Protein AF-A0A1U9K8K8-F1 (afdb_monomer)

Solvent-accessible surface area (backbone atoms only — not comparable to full-atom values): 6472 Å² total; per-residue (Å²): 132,82,72,62,66,67,53,52,52,52,45,55,75,70,35,93,45,72,66,56,29,53,50,54,50,49,55,51,53,26,47,54,54,17,51,53,48,14,54,50,48,34,54,49,24,52,53,49,52,54,49,40,36,72,80,60,63,32,45,78,79,52,75,47,82,48,66,36,33,42,92,47,38,74,27,53,36,52,40,49,40,32,28,47,84,86,68,50,80,40,45,63,52,39,61,76,72,67,53,56,86,95,57,50,56,40,75,67,49,65,57,67,75,73,114

Mean predicted aligned error: 6.29 Å

Organism: NCBI:txid1471761

Sequence (115 aa):
MKPIIPEIASILEQSSDMLSFWETLRVKMMGIIADQLGEFLEQLDQALVAYYKTYYGWKSERRDQRQFTCFFGPVTYRRHLMYDKNGNAHYPVDEAIGLKPRKRYSPDVMILGRS

Secondary structure (DSSP, 8-state):
---HHHHHHHHHHH-SSHHHHHHHHHHHHHHHHHHHHHHHHHHHHHHHHHHHHHHH--EEEEEEEEEEEETTEEEEEEEEEEE-TT--EE-HHHHHTT--TT--B-HHHHHHTT-

Nearest PDB structures (foldseek):
  4ic1-assembly1_J  TM=3.234E-01  e=8.763E-02  Saccharolobus solfataricus P2
  4ic1-assembly1_D  TM=4.000E-01  e=2.005E-01  Saccharolobus solfataricus P2
  4ic1-assembly1_K  TM=3.445E-01  e=5.555E-01  Saccharolobus solfataricus P2
  3htn-assembly1_B  TM=5.582E-01  e=2.116E+00  Bacteroides thetaiotaomicron VPI-5482
  3hwu-assembly1_A  TM=5.428E-01  e=2.403E+00  Cupriavidus pinatubonensis JMP134

InterPro domains:
  IPR009620 Uncharacterised protein family UPF0236 [PF06782] (29-109)

pLDDT: mean 88.2, std 14.11, range [36.09, 98.12]

Foldseek 3Di:
DPDPVVVLVVLVVPDPDVVSSVVVNLLVVLVVVLAVVQVVLQVVQVVVVVVCCVPQVKDWDDKDWDWAQEPSGIHIHIFTWIAGPVRDTDGRSCVVQVPDPPHRYRPVVVVVVPD

Radius of gyration: 18.39 Å; Cα contacts (8 Å, |Δi|>4): 137; chains: 1; bounding box: 44×32×50 Å

Structure (mmCIF, N/CA/C/O backbone):
data_AF-A0A1U9K8K8-F1
#
_entry.id   AF-A0A1U9K8K8-F1
#
loop_
_atom_site.group_PDB
_atom_site.id
_atom_site.type_symbol
_atom_site.label_atom_id
_atom_site.label_alt_id
_atom_site.labe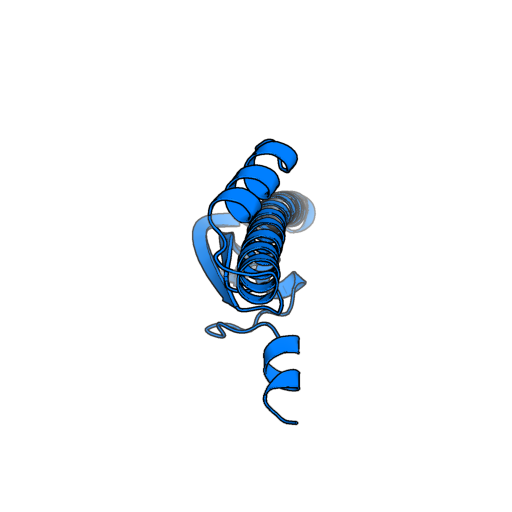l_comp_id
_atom_site.label_asym_id
_atom_site.label_entity_id
_atom_site.label_seq_id
_atom_site.pdbx_PDB_ins_code
_atom_site.Cartn_x
_atom_site.Cartn_y
_atom_site.Cartn_z
_atom_site.occupancy
_atom_site.B_iso_or_equiv
_atom_site.auth_seq_id
_atom_site.auth_comp_id
_atom_site.auth_asym_id
_atom_site.auth_atom_id
_atom_site.pdbx_PDB_model_num
ATOM 1 N N . MET A 1 1 ? 3.511 9.557 14.281 1.00 54.94 1 MET A N 1
ATOM 2 C CA . MET A 1 1 ? 2.638 8.598 14.990 1.00 54.94 1 MET A CA 1
ATOM 3 C C . MET A 1 1 ? 1.665 9.387 15.858 1.00 54.94 1 MET A C 1
ATOM 5 O O . MET A 1 1 ? 2.128 10.185 16.666 1.00 54.94 1 MET A O 1
ATOM 9 N N . LYS A 1 2 ? 0.348 9.259 15.650 1.00 60.62 2 LYS A N 1
ATOM 10 C CA . LYS A 1 2 ? -0.639 9.848 16.573 1.00 60.62 2 LYS A CA 1
ATOM 11 C C . LYS A 1 2 ? -0.565 9.115 17.923 1.00 60.62 2 LYS A C 1
ATOM 13 O O . LYS A 1 2 ? -0.247 7.925 17.928 1.00 60.62 2 LYS A O 1
ATOM 18 N N . PRO A 1 3 ? -0.813 9.786 19.058 1.00 74.00 3 PRO A N 1
ATOM 19 C CA . PRO A 1 3 ? -0.803 9.117 20.351 1.00 74.00 3 PRO A CA 1
ATOM 20 C C . PRO A 1 3 ? -1.997 8.154 20.438 1.00 74.00 3 PRO A C 1
ATOM 22 O O . PRO A 1 3 ? -3.144 8.566 20.300 1.00 74.00 3 PRO A O 1
ATOM 25 N N . ILE A 1 4 ? -1.716 6.867 20.657 1.00 76.06 4 ILE A N 1
ATOM 26 C CA . ILE A 1 4 ? -2.727 5.794 20.680 1.00 76.06 4 ILE A CA 1
ATOM 27 C C . ILE A 1 4 ? -3.583 5.861 21.957 1.00 76.06 4 ILE A C 1
ATOM 29 O O . ILE A 1 4 ? -4.785 5.623 21.910 1.00 76.06 4 ILE A O 1
ATOM 33 N N . ILE A 1 5 ? -2.988 6.231 23.097 1.00 82.94 5 ILE A N 1
ATOM 34 C CA . ILE A 1 5 ? -3.676 6.236 24.401 1.00 82.94 5 ILE A CA 1
ATOM 35 C C . ILE A 1 5 ? -4.884 7.198 24.438 1.00 82.94 5 ILE A C 1
ATOM 37 O O . ILE A 1 5 ? -5.964 6.750 24.821 1.00 82.94 5 ILE A O 1
ATOM 41 N N . PRO A 1 6 ? -4.776 8.472 24.008 1.00 86.75 6 PRO A N 1
ATOM 42 C CA . PRO A 1 6 ? -5.924 9.381 23.967 1.00 86.75 6 PRO A CA 1
ATOM 43 C C . PRO A 1 6 ? -7.043 8.911 23.031 1.00 86.75 6 PRO A C 1
ATOM 45 O O . PRO A 1 6 ? -8.216 9.117 23.325 1.00 86.75 6 PRO A O 1
ATOM 48 N N . GLU A 1 7 ? -6.701 8.254 21.918 1.00 85.38 7 GLU A N 1
ATOM 49 C CA 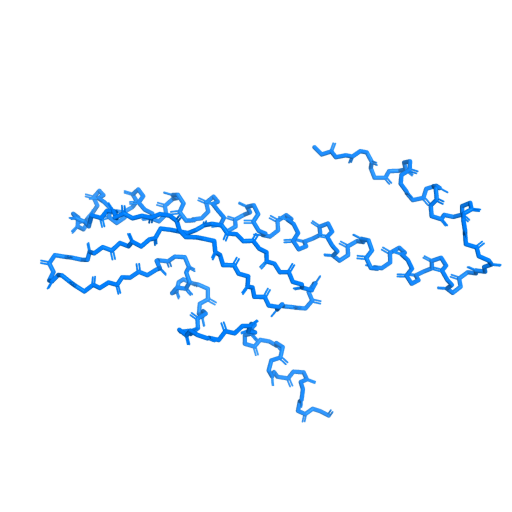. GLU A 1 7 ? -7.709 7.711 21.004 1.00 85.38 7 GLU A CA 1
ATOM 50 C C . GLU A 1 7 ? -8.484 6.551 21.643 1.00 85.38 7 GLU A C 1
ATOM 52 O O . GLU A 1 7 ? -9.702 6.491 21.508 1.00 85.38 7 GLU A O 1
ATOM 57 N N . ILE A 1 8 ? -7.812 5.663 22.385 1.00 87.31 8 ILE A N 1
ATOM 58 C CA . ILE A 1 8 ? -8.477 4.569 23.113 1.00 87.31 8 ILE A CA 1
ATOM 59 C C . ILE A 1 8 ? -9.387 5.119 24.218 1.00 87.31 8 ILE A C 1
ATOM 61 O O . ILE A 1 8 ? -10.507 4.634 24.373 1.00 87.31 8 ILE A O 1
ATOM 65 N N . ALA A 1 9 ? -8.938 6.139 24.957 1.00 88.75 9 ALA A N 1
ATOM 66 C CA . ALA A 1 9 ? -9.753 6.793 25.982 1.00 88.75 9 ALA A CA 1
ATOM 67 C C . ALA A 1 9 ? -11.029 7.404 25.382 1.00 88.75 9 ALA A C 1
ATOM 69 O O . ALA A 1 9 ? -12.121 7.172 25.890 1.00 88.75 9 ALA A O 1
ATOM 70 N N . SER A 1 10 ? -10.908 8.084 24.238 1.00 89.44 10 SER A N 1
ATOM 71 C CA . SER A 1 10 ? -12.059 8.635 23.519 1.00 89.44 10 SER A CA 1
ATOM 72 C C . SER A 1 10 ? -13.034 7.553 23.043 1.00 89.44 10 SER A C 1
ATOM 74 O O . SER A 1 10 ? -14.241 7.764 23.115 1.00 89.44 10 SER A O 1
ATOM 76 N N . ILE A 1 11 ? -12.540 6.398 22.581 1.00 91.12 11 ILE A N 1
ATOM 77 C CA . ILE A 1 11 ? -13.401 5.265 22.204 1.00 91.12 11 ILE A CA 1
ATOM 78 C C . ILE A 1 11 ? -14.154 4.742 23.432 1.00 91.12 11 ILE A C 1
ATOM 80 O O . ILE A 1 11 ? -15.350 4.477 23.339 1.00 91.12 11 ILE A O 1
ATOM 84 N N . LEU A 1 12 ? -13.482 4.624 24.581 1.00 90.31 12 LEU A N 1
ATOM 85 C CA . LEU A 1 12 ? -14.108 4.189 25.831 1.00 90.31 12 LEU A CA 1
ATOM 86 C C . LEU A 1 12 ? -15.226 5.143 26.271 1.00 90.31 12 LEU A C 1
ATOM 88 O O . LEU A 1 12 ? -16.317 4.683 26.585 1.00 90.31 12 LEU A O 1
ATOM 92 N N . GLU A 1 13 ? -14.977 6.454 26.242 1.00 92.25 13 GLU A N 1
ATOM 93 C CA . GLU A 1 13 ? -15.955 7.486 26.625 1.00 92.25 13 GLU A CA 1
ATOM 94 C C . GLU A 1 13 ? -17.196 7.518 25.718 1.00 92.25 13 GLU A C 1
ATOM 96 O O . GLU A 1 13 ? -18.282 7.873 26.168 1.00 92.25 13 GLU A O 1
ATOM 101 N N . GLN A 1 14 ? -17.045 7.158 24.441 1.00 92.38 14 GLN A N 1
ATOM 102 C CA . GLN A 1 14 ? -18.117 7.203 23.438 1.00 92.38 14 GLN A CA 1
ATOM 103 C C . GLN A 1 14 ? -18.907 5.892 23.314 1.00 92.38 14 GLN A C 1
ATOM 105 O O . GLN A 1 14 ? -19.919 5.854 22.614 1.00 92.38 14 GLN A O 1
ATOM 110 N N . SER A 1 15 ? -18.449 4.814 23.952 1.00 92.69 15 SER A N 1
ATOM 111 C CA . SER A 1 15 ? -19.064 3.491 23.823 1.00 92.69 15 SER A CA 1
ATOM 112 C C . SER A 1 15 ? -20.262 3.336 24.759 1.00 92.69 15 SER A C 1
ATOM 114 O O . SER A 1 15 ? -20.190 3.675 25.937 1.00 92.69 15 SER A O 1
ATOM 116 N N . SER A 1 16 ? -21.365 2.778 24.252 1.00 90.81 16 SER A N 1
ATOM 117 C CA . SER A 1 16 ? -22.570 2.504 25.051 1.00 90.81 16 SER A CA 1
ATOM 118 C C . SER A 1 16 ? -22.405 1.315 25.995 1.00 90.81 16 SER A C 1
ATOM 120 O O . SER A 1 16 ? -23.096 1.214 27.007 1.00 90.81 16 SER A O 1
ATOM 122 N N . ASP A 1 17 ? -21.512 0.394 25.643 1.00 93.44 17 ASP A N 1
ATOM 123 C CA . ASP A 1 17 ? -21.291 -0.876 26.317 1.00 93.44 17 ASP A CA 1
ATOM 124 C C . ASP A 1 17 ? -19.915 -1.450 25.930 1.00 93.44 17 ASP A C 1
ATOM 126 O O . ASP A 1 17 ? -19.218 -0.951 25.044 1.00 93.44 17 ASP A O 1
ATOM 130 N N . MET A 1 18 ? -19.506 -2.530 26.596 1.00 91.25 18 MET A N 1
ATOM 131 C CA . MET A 1 18 ? -18.195 -3.137 26.346 1.00 91.25 18 MET A CA 1
ATOM 132 C C . MET A 1 18 ? -18.068 -3.766 24.952 1.00 91.25 18 MET A C 1
ATOM 134 O O . MET A 1 18 ? -16.961 -3.824 24.421 1.00 91.25 18 MET A O 1
ATOM 138 N N . LEU A 1 19 ? -19.155 -4.248 24.344 1.00 93.44 19 LEU A N 1
ATOM 139 C CA . LEU A 1 19 ? -19.094 -4.842 23.010 1.00 93.44 19 LEU A CA 1
ATOM 140 C C . LEU A 1 19 ? -18.836 -3.763 21.951 1.00 93.44 19 LEU A C 1
ATOM 142 O O . LEU A 1 19 ? -17.932 -3.938 21.130 1.00 93.44 19 LEU A O 1
ATOM 146 N N . SER A 1 20 ? -19.558 -2.639 22.011 1.00 93.12 20 SER A N 1
ATOM 147 C CA . SER A 1 20 ? -19.338 -1.491 21.117 1.00 93.12 20 SER A CA 1
ATOM 148 C C . SER A 1 20 ? -17.939 -0.884 21.277 1.00 93.12 20 SER A C 1
ATOM 150 O O . SER A 1 20 ? -17.299 -0.539 20.276 1.00 93.12 20 SER A O 1
ATOM 152 N N . PHE A 1 21 ? -17.406 -0.869 22.504 1.00 93.69 21 PHE A N 1
ATOM 153 C CA . PHE A 1 21 ? -16.005 -0.532 22.764 1.00 93.69 21 PHE A CA 1
ATOM 154 C C . PHE A 1 21 ? -15.038 -1.460 22.018 1.00 93.69 21 PHE A C 1
ATOM 156 O O . PHE A 1 21 ? -14.202 -0.991 21.241 1.00 93.69 21 PHE A O 1
ATOM 163 N N . TRP A 1 22 ? -15.155 -2.779 22.214 1.00 94.12 22 TRP A N 1
ATOM 164 C CA . TRP A 1 22 ? -14.252 -3.752 21.589 1.00 94.12 22 TRP A CA 1
ATOM 165 C C . TRP A 1 22 ? -14.331 -3.736 20.064 1.00 94.12 22 TRP A C 1
ATOM 167 O O . TRP A 1 22 ? -13.312 -3.907 19.391 1.00 94.12 22 TRP A O 1
ATOM 177 N N . GLU A 1 23 ? -15.522 -3.535 19.505 1.00 93.56 23 GLU A N 1
ATOM 178 C CA . GLU A 1 23 ? -15.712 -3.429 18.064 1.00 93.56 23 GLU A CA 1
ATOM 179 C C . GLU A 1 23 ? -15.039 -2.190 17.481 1.00 93.56 23 GLU A C 1
ATOM 181 O O . GLU A 1 23 ? -14.247 -2.306 16.540 1.00 93.56 23 GLU A O 1
ATOM 186 N N . THR A 1 24 ? -15.270 -1.029 18.089 1.00 93.75 24 THR A N 1
ATOM 187 C CA . THR A 1 24 ? -14.669 0.233 17.648 1.00 93.75 24 THR A CA 1
ATOM 188 C C . THR A 1 24 ? -13.149 0.193 17.782 1.00 93.75 24 THR A C 1
ATOM 190 O O . THR A 1 24 ? -12.428 0.560 16.849 1.00 93.75 24 THR A O 1
ATOM 193 N N . LEU A 1 25 ? -12.642 -0.329 18.905 1.00 93.25 25 LEU A N 1
ATOM 194 C CA . LEU A 1 25 ? -11.211 -0.499 19.132 1.00 93.25 25 LEU A CA 1
ATOM 195 C C . LEU A 1 25 ? -10.585 -1.432 18.088 1.00 93.25 25 LEU A C 1
ATOM 197 O O . LEU A 1 25 ? -9.550 -1.100 17.512 1.00 93.25 25 LEU A O 1
ATOM 201 N N . ARG A 1 26 ? -11.220 -2.575 17.797 1.00 93.06 26 ARG A N 1
ATOM 202 C CA . ARG A 1 26 ? -10.757 -3.516 16.767 1.00 93.06 26 ARG A CA 1
ATOM 203 C C . ARG A 1 26 ? -10.668 -2.844 15.401 1.00 93.06 26 ARG A C 1
ATOM 205 O O . ARG A 1 26 ? -9.617 -2.929 14.773 1.00 93.06 26 ARG A O 1
ATOM 212 N N . VAL A 1 27 ? -11.728 -2.171 14.950 1.00 91.94 27 VAL A N 1
ATOM 213 C CA . VAL A 1 27 ? -11.742 -1.479 13.648 1.00 91.94 27 VAL A CA 1
ATOM 214 C C . VAL A 1 27 ? -10.629 -0.435 13.582 1.00 91.94 27 VAL A C 1
ATOM 216 O O . VAL A 1 27 ? -9.884 -0.384 12.602 1.00 91.94 27 VAL A O 1
ATOM 219 N N . LYS A 1 28 ? -10.455 0.348 14.652 1.00 91.25 28 LYS A N 1
ATOM 220 C CA . LYS A 1 28 ? -9.399 1.358 14.741 1.00 91.25 28 LYS A CA 1
ATOM 221 C C . LYS A 1 28 ? -8.000 0.742 14.658 1.00 91.25 28 LYS A C 1
ATOM 223 O O . LYS A 1 28 ? -7.177 1.220 13.882 1.00 91.25 28 LYS A O 1
ATOM 228 N N . MET A 1 29 ? -7.730 -0.317 15.422 1.00 90.81 29 MET A N 1
ATOM 229 C CA . MET A 1 29 ? -6.431 -1.001 15.408 1.00 90.81 29 MET A CA 1
ATOM 230 C C . MET A 1 29 ? -6.124 -1.617 14.042 1.00 90.81 29 MET A C 1
ATOM 232 O O . MET A 1 29 ? -5.006 -1.481 13.554 1.00 90.81 29 MET A O 1
ATOM 236 N N . MET A 1 30 ? -7.113 -2.250 13.404 1.00 92.94 30 MET A N 1
ATOM 237 C CA . MET A 1 30 ? -6.957 -2.807 12.057 1.00 92.94 30 MET A CA 1
ATOM 238 C C . MET A 1 30 ? -6.617 -1.712 11.039 1.00 92.94 30 MET A C 1
ATOM 240 O O . MET A 1 30 ? -5.690 -1.888 10.254 1.00 92.94 30 MET A O 1
ATOM 244 N N . GLY A 1 31 ? -7.275 -0.549 11.125 1.00 92.38 31 GLY A N 1
ATOM 245 C CA . GLY A 1 31 ? -6.949 0.620 10.304 1.00 92.38 31 GLY A CA 1
ATOM 246 C C . GLY A 1 31 ? -5.511 1.113 10.496 1.00 92.38 31 GLY A C 1
ATOM 247 O O . GLY A 1 31 ? -4.804 1.312 9.515 1.00 92.38 31 GLY A O 1
ATOM 248 N N . ILE A 1 32 ? -5.040 1.222 11.744 1.00 91.88 32 ILE A N 1
ATOM 249 C CA . ILE A 1 32 ? -3.651 1.626 12.040 1.00 91.88 32 ILE A CA 1
ATOM 250 C C . ILE A 1 32 ? -2.646 0.645 11.421 1.00 91.88 32 ILE A C 1
ATOM 252 O O . ILE A 1 32 ? -1.649 1.065 10.835 1.00 91.88 32 ILE A O 1
ATOM 256 N N . ILE A 1 33 ? -2.903 -0.662 11.527 1.00 92.62 33 ILE A N 1
ATOM 257 C CA . ILE A 1 33 ? -2.033 -1.685 10.931 1.00 92.62 33 ILE A CA 1
ATOM 258 C C . ILE A 1 33 ? -2.068 -1.598 9.399 1.00 92.62 33 ILE A C 1
ATOM 260 O O . ILE A 1 33 ? -1.020 -1.696 8.760 1.00 92.62 33 ILE A O 1
ATOM 264 N N . ALA A 1 34 ? -3.246 -1.394 8.802 1.00 93.88 34 ALA A N 1
ATOM 265 C CA . ALA A 1 34 ? -3.396 -1.250 7.357 1.00 93.88 34 ALA A CA 1
ATOM 266 C C . ALA A 1 34 ? -2.651 -0.017 6.814 1.00 93.88 34 ALA A C 1
ATOM 268 O O . ALA A 1 34 ? -1.964 -0.126 5.796 1.00 93.88 34 ALA A O 1
ATOM 269 N N . ASP A 1 35 ? -2.722 1.116 7.515 1.00 93.94 35 ASP A N 1
ATOM 270 C CA . ASP A 1 35 ? -1.982 2.335 7.172 1.00 93.94 35 ASP A CA 1
ATOM 271 C C . ASP A 1 35 ? -0.468 2.101 7.262 1.00 93.94 35 ASP A C 1
ATOM 273 O O . ASP A 1 35 ? 0.269 2.400 6.319 1.00 93.94 35 ASP A O 1
ATOM 277 N N . GLN A 1 36 ? -0.000 1.479 8.350 1.00 94.56 36 GLN A N 1
ATOM 278 C CA . GLN A 1 36 ? 1.421 1.185 8.539 1.00 94.56 36 GLN A CA 1
ATOM 279 C C . GLN A 1 36 ? 1.959 0.216 7.481 1.00 94.56 36 GLN A C 1
ATOM 281 O O . GLN A 1 36 ? 3.091 0.366 7.013 1.00 94.56 36 GLN A O 1
ATOM 286 N N . LEU A 1 37 ? 1.151 -0.770 7.084 1.00 95.00 37 LEU A N 1
ATOM 287 C CA . LEU A 1 37 ? 1.479 -1.670 5.986 1.00 95.00 37 LEU A CA 1
ATOM 288 C C . LEU A 1 37 ? 1.555 -0.910 4.656 1.00 95.00 37 LEU A C 1
ATOM 290 O O . LEU A 1 37 ? 2.469 -1.158 3.876 1.00 95.00 37 LEU A O 1
ATOM 294 N N . GLY A 1 38 ? 0.652 0.042 4.410 1.00 96.12 38 GLY A N 1
ATOM 295 C CA . GLY A 1 38 ? 0.719 0.928 3.246 1.00 96.12 38 GLY A CA 1
ATOM 296 C C . GLY A 1 38 ? 2.040 1.697 3.180 1.00 96.12 38 GLY A C 1
ATOM 297 O O . GLY A 1 38 ? 2.727 1.649 2.160 1.00 96.12 38 GLY A O 1
ATOM 298 N N . GLU A 1 39 ? 2.448 2.322 4.286 1.00 96.94 39 GLU A N 1
ATOM 299 C CA . GLU A 1 39 ? 3.736 3.024 4.391 1.00 96.94 39 GLU A CA 1
ATOM 300 C C . GLU A 1 39 ? 4.932 2.092 4.157 1.00 96.94 39 GLU A C 1
ATOM 302 O O . GLU A 1 39 ? 5.855 2.438 3.417 1.00 96.94 39 GLU A O 1
ATOM 307 N N . PHE A 1 40 ? 4.913 0.895 4.750 1.00 96.69 40 PHE A N 1
ATOM 308 C CA . PHE A 1 40 ? 5.951 -0.113 4.536 1.00 96.69 40 PHE A CA 1
ATOM 309 C C . PHE A 1 40 ? 6.063 -0.507 3.058 1.00 96.69 40 PHE A C 1
ATOM 311 O O . PHE A 1 40 ? 7.168 -0.590 2.524 1.00 96.69 40 PHE A O 1
ATOM 318 N N . LEU A 1 41 ? 4.934 -0.703 2.371 1.00 96.81 41 LEU A N 1
ATOM 319 C CA . LEU A 1 41 ? 4.925 -1.023 0.943 1.00 96.81 41 LEU A CA 1
ATOM 320 C C . LEU A 1 41 ? 5.501 0.116 0.096 1.00 96.81 41 LEU A C 1
ATOM 322 O O . LEU A 1 41 ? 6.191 -0.155 -0.883 1.00 96.81 41 LEU A O 1
ATOM 326 N N . GLU A 1 42 ? 5.285 1.378 0.473 1.00 98.06 42 GLU A N 1
ATOM 327 C CA . GLU A 1 42 ? 5.923 2.506 -0.214 1.00 98.06 42 GLU A CA 1
ATOM 328 C C . GLU A 1 42 ? 7.442 2.550 0.002 1.00 98.06 42 GLU A C 1
ATOM 330 O O . GLU A 1 42 ? 8.184 2.882 -0.924 1.00 98.06 42 GLU A O 1
ATOM 335 N N . GLN A 1 43 ? 7.923 2.197 1.197 1.00 98.00 43 GLN A N 1
ATOM 336 C CA . GLN A 1 43 ? 9.361 2.091 1.472 1.00 98.00 43 GLN A CA 1
ATOM 337 C C . GLN A 1 43 ? 9.993 0.931 0.693 1.00 98.00 43 GLN A C 1
ATOM 339 O O . GLN A 1 43 ? 11.056 1.089 0.089 1.00 98.00 43 GLN A O 1
ATOM 344 N N . LEU A 1 44 ? 9.313 -0.217 0.649 1.00 97.69 44 LEU A N 1
ATOM 345 C CA . LEU A 1 44 ? 9.729 -1.372 -0.141 1.00 97.69 44 LEU A CA 1
ATOM 34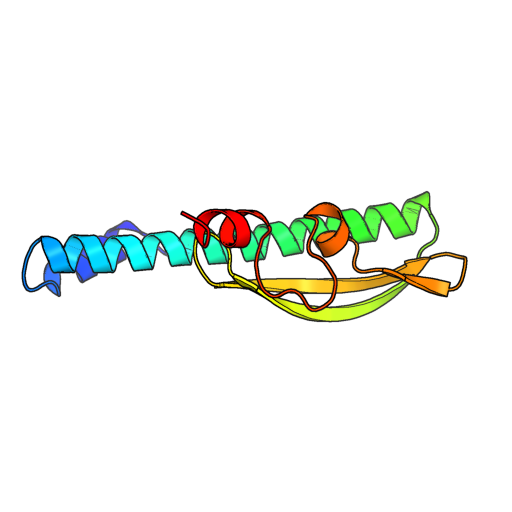6 C C . LEU A 1 44 ? 9.781 -1.036 -1.637 1.00 97.69 44 LEU A C 1
ATOM 348 O O . LEU A 1 44 ? 10.754 -1.373 -2.308 1.00 97.69 44 LEU A O 1
ATOM 352 N N . ASP A 1 45 ? 8.775 -0.330 -2.155 1.00 97.69 45 ASP A N 1
ATOM 353 C CA . ASP A 1 45 ? 8.740 0.148 -3.538 1.00 97.69 45 ASP A CA 1
ATOM 354 C C . ASP A 1 45 ? 9.962 1.020 -3.870 1.00 97.69 45 ASP A C 1
ATOM 356 O O . ASP A 1 45 ? 10.638 0.774 -4.868 1.00 97.69 45 ASP A O 1
ATOM 360 N N . GLN A 1 46 ? 10.321 1.975 -3.006 1.00 97.69 46 GLN A N 1
ATOM 361 C CA . GLN A 1 46 ? 11.523 2.798 -3.195 1.00 97.69 46 GLN A CA 1
ATOM 362 C C . GLN A 1 46 ? 12.809 1.959 -3.225 1.00 97.69 46 GLN A C 1
ATOM 364 O O . GLN A 1 46 ? 13.663 2.171 -4.093 1.00 97.69 46 GLN A O 1
ATOM 369 N N . ALA A 1 47 ? 12.938 0.993 -2.312 1.00 98.12 47 ALA A N 1
ATOM 370 C CA . ALA A 1 47 ? 14.097 0.106 -2.249 1.00 98.12 47 ALA A CA 1
ATOM 371 C C . ALA A 1 47 ? 14.225 -0.758 -3.517 1.00 98.12 47 ALA A C 1
ATOM 373 O O . ALA A 1 47 ? 15.308 -0.848 -4.102 1.00 98.12 47 ALA A O 1
ATOM 374 N N . LEU A 1 48 ? 13.116 -1.333 -3.990 1.00 97.62 48 LEU A N 1
ATOM 375 C CA . LEU A 1 48 ? 13.082 -2.136 -5.214 1.00 97.62 48 LEU A CA 1
ATOM 376 C C . LEU A 1 48 ? 13.393 -1.291 -6.451 1.00 97.62 48 LEU A C 1
ATOM 378 O O . LEU A 1 48 ? 14.176 -1.714 -7.297 1.00 97.62 48 LEU A O 1
ATOM 382 N N . VAL A 1 49 ? 12.855 -0.073 -6.549 1.00 97.44 49 VAL A N 1
ATOM 383 C CA . VAL A 1 49 ? 13.169 0.844 -7.655 1.00 97.44 49 VAL A CA 1
ATOM 384 C C . VAL A 1 49 ? 14.664 1.157 -7.705 1.00 97.44 49 VAL A C 1
ATOM 386 O O . VAL A 1 49 ? 15.262 1.112 -8.782 1.00 97.44 49 VAL A O 1
ATOM 389 N N . ALA A 1 50 ? 15.284 1.459 -6.560 1.00 97.88 50 ALA A N 1
ATOM 390 C CA . ALA A 1 50 ? 16.720 1.719 -6.481 1.00 97.88 50 ALA A CA 1
ATOM 391 C C . ALA A 1 50 ? 17.545 0.488 -6.889 1.00 97.88 50 ALA A C 1
ATOM 393 O O . ALA A 1 50 ? 18.501 0.609 -7.662 1.00 97.88 50 ALA 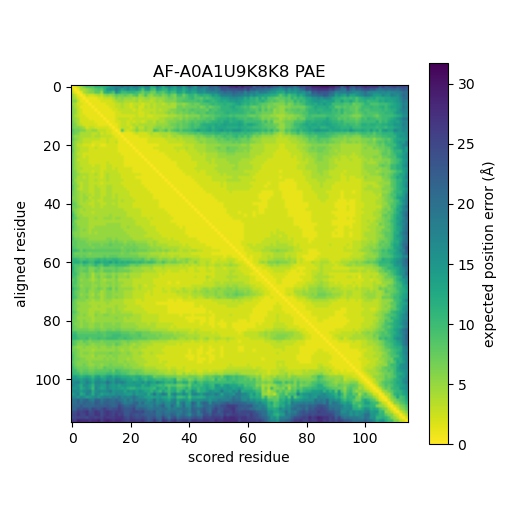A O 1
ATOM 394 N N . TYR A 1 51 ? 17.132 -0.696 -6.434 1.00 97.94 51 TYR A N 1
ATOM 395 C CA . TYR A 1 51 ? 17.745 -1.972 -6.786 1.00 97.94 51 TYR A CA 1
ATOM 396 C C . TYR A 1 51 ? 17.667 -2.246 -8.299 1.00 97.94 51 TYR A C 1
ATOM 398 O O . TYR A 1 51 ? 18.698 -2.407 -8.954 1.00 97.94 51 TYR A O 1
ATOM 406 N N . TYR A 1 52 ? 16.474 -2.212 -8.897 1.00 97.69 52 TYR A N 1
ATOM 407 C CA . TYR A 1 52 ? 16.295 -2.519 -10.320 1.00 97.69 52 TYR A CA 1
ATOM 408 C C . TYR A 1 52 ? 16.938 -1.484 -11.252 1.00 97.69 52 TYR A C 1
ATOM 410 O O . TYR A 1 52 ? 17.490 -1.854 -12.292 1.00 97.69 52 TYR A O 1
ATOM 418 N N . LYS A 1 53 ? 16.953 -0.199 -10.874 1.00 96.69 53 LYS A N 1
ATOM 419 C CA . LYS A 1 53 ? 17.722 0.825 -11.600 1.00 96.69 53 LYS A CA 1
ATOM 420 C C . LYS A 1 53 ? 19.217 0.509 -11.592 1.00 96.69 53 LYS A C 1
ATOM 422 O O . LYS A 1 53 ? 19.833 0.484 -12.654 1.00 96.69 53 LYS A O 1
ATOM 427 N N . THR A 1 54 ? 19.777 0.245 -10.412 1.00 97.69 54 THR A N 1
ATOM 428 C CA . THR A 1 54 ? 21.225 0.061 -10.221 1.00 97.69 54 THR A CA 1
ATOM 429 C C . THR A 1 54 ? 21.736 -1.214 -10.883 1.00 97.69 54 THR A C 1
ATOM 431 O O . THR A 1 54 ? 22.717 -1.175 -11.620 1.00 97.69 54 THR A O 1
ATOM 434 N N . TYR A 1 55 ? 21.068 -2.343 -10.650 1.00 97.56 55 TYR A N 1
ATOM 435 C CA . TYR A 1 55 ? 21.594 -3.652 -11.045 1.00 97.56 55 TYR A CA 1
ATOM 436 C C . TYR A 1 55 ? 21.089 -4.131 -12.407 1.00 97.56 55 TYR A C 1
ATOM 438 O O . TYR A 1 55 ? 21.773 -4.895 -13.085 1.00 97.56 55 TYR A O 1
ATOM 446 N N . TYR A 1 56 ? 19.917 -3.664 -12.845 1.00 96.19 56 TYR A N 1
ATOM 447 C CA . TYR A 1 56 ? 19.280 -4.149 -14.071 1.00 96.19 56 TYR A CA 1
ATOM 448 C C . TYR A 1 56 ? 19.083 -3.060 -15.122 1.00 96.19 56 TYR A C 1
ATOM 450 O O . TYR A 1 56 ? 18.695 -3.376 -16.246 1.00 96.19 56 TYR A O 1
ATOM 458 N N . GLY A 1 57 ? 19.389 -1.796 -14.809 1.00 96.00 57 GLY A N 1
ATOM 459 C CA . GLY A 1 57 ? 19.225 -0.670 -15.730 1.00 96.00 57 GLY A CA 1
ATOM 460 C C . GLY A 1 57 ? 17.766 -0.383 -16.085 1.00 96.00 57 GLY A C 1
ATOM 461 O O . GLY A 1 57 ? 17.499 0.154 -17.159 1.00 96.00 57 GLY A O 1
ATOM 462 N N . TRP A 1 58 ? 16.825 -0.778 -15.223 1.00 97.62 58 TRP A N 1
ATOM 463 C CA . TRP A 1 58 ? 15.401 -0.528 -15.439 1.00 97.62 58 TRP A CA 1
ATOM 464 C C . TRP A 1 58 ? 15.087 0.964 -15.351 1.00 97.62 58 TRP A C 1
ATOM 466 O O . TRP A 1 58 ? 15.752 1.719 -14.638 1.00 97.62 58 TRP A O 1
ATOM 476 N N . LYS A 1 59 ? 14.033 1.395 -16.045 1.00 96.88 59 LYS A N 1
ATOM 477 C CA . LYS A 1 59 ? 13.580 2.793 -16.040 1.00 96.88 59 LYS A CA 1
ATOM 478 C C . LYS A 1 59 ? 12.245 2.914 -15.327 1.00 96.88 59 LYS A C 1
ATOM 480 O O . LYS A 1 59 ? 11.353 2.108 -15.541 1.00 96.88 59 LYS A O 1
ATOM 485 N N . SER A 1 60 ? 12.111 3.931 -14.484 1.00 94.56 60 SER A N 1
ATOM 486 C CA . SER A 1 60 ? 10.841 4.274 -13.838 1.00 94.56 60 SER A CA 1
ATOM 487 C C . SER A 1 60 ? 10.092 5.273 -14.713 1.00 94.56 60 SER A C 1
ATOM 489 O O . SER A 1 60 ? 10.688 6.277 -15.094 1.00 94.56 60 SER A O 1
ATOM 491 N N . GLU A 1 61 ? 8.812 5.028 -14.987 1.00 94.50 61 GLU A N 1
ATOM 492 C CA . GLU A 1 61 ? 7.972 5.935 -15.786 1.00 94.50 61 GLU A CA 1
ATOM 493 C C . GLU A 1 61 ? 7.110 6.832 -14.894 1.00 94.50 61 GLU A C 1
ATOM 495 O O . GLU A 1 61 ? 7.202 8.055 -14.957 1.00 94.50 61 GLU A O 1
ATOM 500 N N . ARG A 1 62 ? 6.285 6.227 -14.035 1.00 94.69 62 ARG A N 1
ATOM 501 C CA . ARG A 1 62 ? 5.306 6.943 -13.207 1.00 94.69 62 ARG A CA 1
ATOM 502 C C . ARG A 1 62 ? 5.078 6.255 -11.870 1.00 94.69 62 ARG A C 1
ATOM 504 O O . ARG A 1 62 ? 5.489 5.110 -11.683 1.00 94.69 62 ARG A O 1
ATOM 511 N N . ARG A 1 63 ? 4.392 6.952 -10.961 1.00 96.56 63 ARG A N 1
ATOM 512 C CA . ARG A 1 63 ? 4.011 6.449 -9.639 1.00 96.56 63 ARG A CA 1
ATOM 513 C C . ARG A 1 63 ? 2.489 6.464 -9.487 1.00 96.56 63 ARG A C 1
ATOM 515 O O . ARG A 1 63 ? 1.886 7.531 -9.435 1.00 96.56 63 ARG A O 1
ATOM 522 N N . ASP A 1 64 ? 1.890 5.282 -9.409 1.00 94.81 64 ASP A N 1
ATOM 523 C CA . ASP A 1 64 ? 0.440 5.078 -9.370 1.00 94.81 64 ASP A CA 1
ATOM 524 C C . ASP A 1 64 ? -0.029 4.764 -7.942 1.00 94.81 64 ASP A C 1
ATOM 526 O O . ASP A 1 64 ? 0.679 4.101 -7.182 1.00 94.81 64 ASP A O 1
ATOM 530 N N . GLN A 1 65 ? -1.245 5.177 -7.579 1.00 95.75 65 GLN A N 1
ATOM 531 C CA . GLN A 1 65 ? -1.894 4.734 -6.341 1.00 95.75 65 GLN A CA 1
ATOM 532 C C . GLN A 1 65 ? -2.608 3.394 -6.565 1.00 95.75 65 GLN A C 1
ATOM 534 O O . GLN A 1 65 ? -3.343 3.226 -7.541 1.00 95.75 65 GLN A O 1
ATOM 539 N N . ARG A 1 66 ? -2.442 2.447 -5.637 1.00 93.50 66 ARG A N 1
ATOM 540 C CA . ARG A 1 66 ? -3.209 1.197 -5.582 1.00 93.50 66 ARG A CA 1
ATOM 541 C C . ARG A 1 66 ? -3.826 1.011 -4.208 1.00 93.50 66 ARG A C 1
ATOM 543 O O . ARG A 1 66 ? -3.264 1.404 -3.194 1.00 93.50 66 ARG A O 1
ATOM 550 N N . GLN A 1 67 ? -4.979 0.353 -4.209 1.00 94.19 67 GLN A N 1
ATOM 551 C CA . GLN A 1 67 ? -5.599 -0.197 -3.019 1.00 94.19 67 GLN A CA 1
ATOM 552 C C . GLN A 1 67 ? -5.875 -1.690 -3.220 1.00 94.19 67 GLN A C 1
ATOM 554 O O . GLN A 1 67 ? -6.292 -2.113 -4.306 1.00 94.19 67 GLN A O 1
ATOM 559 N N . PHE A 1 68 ? -5.657 -2.476 -2.172 1.00 91.06 68 PHE A N 1
ATOM 560 C CA . PHE A 1 68 ? -6.098 -3.864 -2.071 1.00 91.06 68 PHE A CA 1
ATOM 561 C C . PHE A 1 68 ? -6.601 -4.143 -0.654 1.00 91.06 68 PHE A C 1
ATOM 563 O O . PHE A 1 68 ? -6.214 -3.470 0.293 1.00 91.06 68 PHE A O 1
ATOM 570 N N . THR A 1 69 ? -7.471 -5.130 -0.508 1.00 89.94 69 THR A N 1
ATOM 571 C CA . THR A 1 69 ? -8.006 -5.577 0.774 1.00 89.94 69 THR A CA 1
ATOM 572 C C . THR A 1 69 ? -7.232 -6.800 1.253 1.00 89.94 69 THR A C 1
ATOM 574 O O . THR A 1 69 ? -7.085 -7.778 0.514 1.00 89.94 69 THR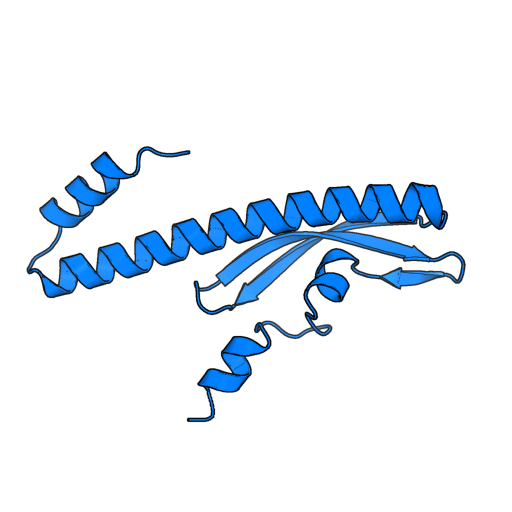 A O 1
ATOM 577 N N . CYS A 1 70 ? -6.754 -6.746 2.491 1.00 87.06 70 CYS A N 1
ATOM 578 C CA . CYS A 1 70 ? -6.157 -7.866 3.212 1.00 87.06 70 CYS A CA 1
ATOM 579 C C . CYS A 1 70 ? -6.905 -8.098 4.538 1.00 87.06 70 CYS A C 1
ATOM 581 O O . CYS A 1 70 ? -7.956 -7.502 4.776 1.00 87.06 70 CYS A O 1
ATOM 583 N N . PHE A 1 71 ? -6.368 -8.960 5.403 1.00 86.19 71 PHE A N 1
ATOM 584 C CA . PHE A 1 71 ? -6.947 -9.265 6.717 1.00 86.19 71 PHE A CA 1
ATOM 585 C C . PHE A 1 71 ? -7.182 -8.018 7.592 1.00 86.19 71 PHE A C 1
ATOM 587 O O . PHE A 1 71 ? -8.194 -7.930 8.278 1.00 86.19 71 PHE A O 1
ATOM 594 N N . PHE A 1 72 ? -6.286 -7.030 7.522 1.00 88.12 72 PHE A N 1
ATOM 595 C CA . PHE A 1 72 ? -6.380 -5.786 8.298 1.00 88.12 72 PHE A CA 1
ATOM 596 C C 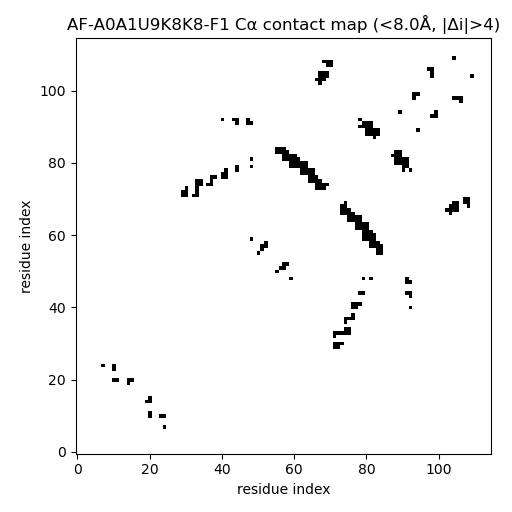. PHE A 1 72 ? -7.343 -4.754 7.685 1.00 88.12 72 PHE A C 1
ATOM 598 O O . PHE A 1 72 ? -7.515 -3.667 8.226 1.00 88.12 72 PHE A O 1
ATOM 605 N N . GLY A 1 73 ? -7.977 -5.076 6.553 1.00 90.19 73 GLY A N 1
ATOM 606 C CA . GLY A 1 73 ? -8.841 -4.165 5.809 1.00 90.19 73 GLY A CA 1
ATOM 607 C C . GLY A 1 73 ? -8.178 -3.607 4.542 1.00 90.19 73 GLY A C 1
ATOM 608 O O . GLY A 1 73 ? -7.281 -4.237 3.971 1.00 90.19 73 GLY A O 1
ATOM 609 N N . PRO A 1 74 ? -8.671 -2.471 4.017 1.00 93.44 74 PRO A N 1
ATOM 610 C CA . PRO A 1 74 ? -8.139 -1.865 2.803 1.00 93.44 74 PRO A CA 1
ATOM 611 C C . PRO A 1 74 ? -6.786 -1.191 3.062 1.00 93.44 74 PRO A C 1
ATOM 613 O O . PRO A 1 74 ? -6.690 -0.239 3.826 1.00 93.44 74 PRO A O 1
ATOM 616 N N . VAL A 1 75 ? -5.756 -1.637 2.352 1.00 95.25 75 VAL A N 1
ATOM 617 C CA . VAL A 1 75 ? -4.413 -1.051 2.353 1.00 95.25 75 VAL A CA 1
ATOM 618 C C . VAL A 1 75 ? -4.237 -0.237 1.081 1.00 95.25 75 VAL A C 1
ATOM 620 O O . VAL A 1 75 ? -4.444 -0.746 -0.025 1.00 95.25 75 VAL A O 1
ATOM 623 N N . THR A 1 76 ? -3.841 1.025 1.231 1.00 95.56 76 THR A N 1
ATOM 624 C CA . THR A 1 76 ? -3.575 1.940 0.115 1.00 95.56 76 THR A CA 1
ATOM 625 C C . THR A 1 76 ? -2.102 2.324 0.117 1.00 95.56 76 THR A C 1
ATOM 627 O O . THR A 1 76 ? -1.559 2.659 1.161 1.00 95.56 76 THR A O 1
ATOM 630 N N . TYR A 1 77 ? -1.458 2.274 -1.045 1.00 96.31 77 TYR A N 1
ATOM 631 C CA . TYR A 1 77 ? -0.043 2.608 -1.207 1.00 96.31 77 TYR A CA 1
ATOM 632 C C . TYR A 1 77 ? 0.229 3.133 -2.619 1.00 96.31 77 TYR A C 1
ATOM 634 O O . TYR A 1 77 ? -0.544 2.899 -3.557 1.00 96.31 77 TYR A O 1
ATOM 642 N N . ARG A 1 78 ? 1.341 3.848 -2.785 1.00 97.06 78 ARG A N 1
ATOM 643 C CA . ARG A 1 78 ? 1.856 4.291 -4.083 1.00 97.06 78 ARG A CA 1
ATOM 644 C C . ARG A 1 78 ? 3.041 3.450 -4.534 1.00 97.06 78 ARG A C 1
ATOM 646 O O . ARG A 1 78 ? 3.944 3.168 -3.754 1.00 97.06 78 ARG A O 1
ATOM 653 N N . ARG A 1 79 ? 3.069 3.133 -5.824 1.00 96.62 79 ARG A N 1
ATOM 654 C CA . ARG A 1 79 ? 4.031 2.211 -6.443 1.00 96.62 79 ARG A CA 1
ATOM 655 C C . ARG A 1 79 ? 4.529 2.721 -7.783 1.00 96.62 79 ARG A C 1
ATOM 657 O O . ARG A 1 79 ? 3.784 3.415 -8.477 1.00 96.62 79 ARG A O 1
ATOM 664 N N . HIS A 1 80 ? 5.734 2.341 -8.182 1.00 97.81 80 HIS A N 1
ATOM 665 C CA . HIS A 1 80 ? 6.273 2.714 -9.486 1.00 97.81 80 HIS A CA 1
ATOM 666 C C . HIS A 1 80 ? 5.934 1.693 -10.574 1.00 97.81 80 HIS A C 1
ATOM 668 O O . HIS A 1 80 ? 6.036 0.484 -10.369 1.00 97.81 80 HIS A O 1
ATOM 674 N N . LEU A 1 81 ? 5.576 2.203 -11.754 1.00 97.44 81 LEU A N 1
ATOM 675 C CA . LEU A 1 81 ? 5.644 1.450 -13.002 1.00 97.44 81 LEU A CA 1
ATOM 676 C C . LEU A 1 81 ? 7.077 1.536 -13.531 1.00 97.44 81 LEU A C 1
ATOM 678 O O . LEU A 1 81 ? 7.592 2.637 -13.767 1.00 97.44 81 LEU A O 1
ATOM 682 N N . MET A 1 82 ? 7.709 0.384 -13.722 1.00 97.56 82 MET A N 1
ATOM 683 C CA . MET A 1 82 ? 9.060 0.272 -14.257 1.00 97.56 82 MET A CA 1
ATOM 684 C C . MET A 1 82 ? 9.085 -0.527 -15.553 1.00 97.56 82 MET A C 1
ATOM 686 O O . MET A 1 82 ? 8.262 -1.412 -15.744 1.00 97.56 82 MET A O 1
ATOM 690 N N . TYR A 1 83 ? 10.054 -0.236 -16.416 1.00 98.00 83 TYR A N 1
ATOM 691 C CA . TYR A 1 83 ? 10.315 -1.009 -17.623 1.00 98.00 83 TYR A CA 1
ATOM 692 C C . TYR A 1 83 ? 11.670 -1.685 -17.540 1.00 98.00 83 TYR A C 1
ATOM 694 O O . TYR A 1 83 ? 12.674 -1.043 -17.199 1.00 98.00 83 TYR A O 1
ATOM 702 N N . ASP A 1 84 ? 11.682 -2.971 -17.876 1.00 96.81 84 ASP A N 1
ATOM 703 C CA . ASP A 1 84 ? 12.912 -3.722 -18.069 1.00 96.81 84 ASP A CA 1
ATOM 704 C C . ASP A 1 84 ? 13.638 -3.278 -19.356 1.00 96.81 84 ASP A C 1
ATOM 706 O O . ASP A 1 84 ? 13.172 -2.431 -20.124 1.00 96.81 84 ASP A O 1
ATOM 710 N N . LYS A 1 85 ? 14.812 -3.860 -19.615 1.00 95.31 85 LYS A N 1
ATOM 711 C CA . LYS A 1 85 ? 15.588 -3.576 -20.835 1.00 95.31 85 LYS A CA 1
ATOM 712 C C . LYS A 1 85 ? 14.900 -4.039 -22.126 1.00 95.31 85 LYS A C 1
ATOM 714 O O . LYS A 1 85 ? 15.279 -3.572 -23.196 1.00 95.31 85 LYS A O 1
ATOM 719 N N . ASN A 1 86 ? 13.920 -4.934 -22.028 1.00 96.12 86 ASN A N 1
ATOM 720 C CA . ASN A 1 86 ? 13.149 -5.455 -23.154 1.00 96.12 86 ASN A CA 1
ATOM 721 C C . ASN A 1 86 ? 11.884 -4.621 -23.426 1.00 96.12 86 ASN A C 1
ATOM 723 O O . ASN A 1 86 ? 11.180 -4.887 -24.396 1.00 96.12 86 ASN A O 1
ATOM 727 N N . GLY A 1 87 ? 11.588 -3.621 -22.588 1.00 94.81 87 GLY A N 1
ATOM 728 C CA . GLY A 1 87 ? 10.377 -2.811 -22.683 1.00 94.81 87 GLY A CA 1
ATOM 729 C C . GLY A 1 87 ? 9.142 -3.450 -22.041 1.00 94.81 87 GLY A C 1
ATOM 730 O O . GLY A 1 87 ? 8.035 -2.962 -22.260 1.00 94.81 87 GLY A O 1
ATOM 731 N N . ASN A 1 88 ? 9.300 -4.504 -21.237 1.00 96.38 88 ASN A N 1
ATOM 732 C CA . ASN A 1 88 ? 8.205 -5.080 -20.460 1.00 96.38 88 ASN A CA 1
ATOM 733 C C . ASN A 1 88 ? 7.919 -4.218 -19.233 1.00 96.38 88 ASN A C 1
ATOM 735 O O . ASN A 1 88 ? 8.841 -3.776 -18.549 1.00 96.38 88 ASN A O 1
ATOM 739 N N . ALA A 1 89 ? 6.635 -4.003 -18.951 1.00 95.88 89 ALA A N 1
ATOM 740 C CA . ALA A 1 89 ? 6.182 -3.192 -17.831 1.00 95.88 89 ALA A CA 1
ATOM 741 C C . ALA A 1 89 ? 6.014 -4.041 -16.561 1.00 95.88 89 ALA A C 1
ATOM 743 O O . ALA A 1 89 ? 5.383 -5.099 -16.592 1.00 95.88 89 ALA A O 1
ATOM 744 N N . HIS A 1 90 ? 6.517 -3.525 -15.446 1.00 95.38 90 HIS A N 1
ATOM 745 C CA . HIS A 1 90 ? 6.556 -4.176 -14.143 1.00 95.38 90 HIS A CA 1
ATOM 746 C C . HIS A 1 90 ? 6.061 -3.245 -13.042 1.00 95.38 90 HIS A C 1
ATOM 748 O O . HIS A 1 90 ? 6.320 -2.038 -13.057 1.00 95.38 90 HIS A O 1
ATOM 754 N N . TYR A 1 91 ? 5.412 -3.832 -12.042 1.00 95.69 91 TYR A N 1
ATOM 755 C CA . TYR A 1 91 ? 5.131 -3.176 -10.766 1.00 95.69 91 TYR A CA 1
ATOM 756 C C . TYR A 1 91 ? 5.893 -3.937 -9.674 1.00 95.69 91 TYR A C 1
ATOM 758 O O . TYR A 1 91 ? 5.327 -4.848 -9.066 1.00 95.69 91 TYR A O 1
ATOM 766 N N . PRO A 1 92 ? 7.167 -3.587 -9.402 1.00 94.94 92 PRO A N 1
ATOM 767 C CA . PRO A 1 92 ? 8.066 -4.424 -8.604 1.00 94.94 92 PRO A CA 1
ATOM 768 C C . PRO A 1 92 ? 7.510 -4.809 -7.233 1.00 94.94 92 PRO A C 1
ATOM 770 O O . PRO A 1 92 ? 7.577 -5.968 -6.833 1.00 94.94 92 PRO A O 1
ATOM 773 N N . VAL A 1 93 ? 6.913 -3.848 -6.523 1.00 95.31 93 VAL A N 1
ATOM 774 C CA . VAL A 1 93 ? 6.341 -4.099 -5.197 1.00 95.31 93 VAL A CA 1
ATOM 775 C C . VAL A 1 93 ? 5.146 -5.050 -5.248 1.00 95.31 93 VAL A C 1
ATOM 777 O O . VAL A 1 93 ? 5.014 -5.883 -4.361 1.00 95.31 93 VAL A O 1
ATOM 780 N N . ASP A 1 94 ? 4.303 -4.987 -6.287 1.00 93.31 94 ASP A N 1
ATOM 781 C CA . ASP A 1 94 ? 3.177 -5.918 -6.425 1.00 93.31 94 ASP A CA 1
ATOM 782 C C . ASP A 1 94 ? 3.656 -7.345 -6.650 1.00 93.31 94 ASP A C 1
ATOM 784 O O . ASP A 1 94 ? 3.090 -8.288 -6.100 1.00 93.31 94 ASP A O 1
ATOM 788 N N . GLU A 1 95 ? 4.655 -7.485 -7.521 1.00 92.69 95 GLU A N 1
ATOM 789 C CA . GLU A 1 95 ? 5.244 -8.760 -7.902 1.00 92.69 95 GLU A CA 1
ATOM 790 C C . GLU A 1 95 ? 5.906 -9.395 -6.677 1.00 92.69 95 GLU A C 1
ATOM 792 O O . GLU A 1 95 ? 5.665 -10.568 -6.397 1.00 92.69 95 GLU A O 1
ATOM 797 N N . ALA A 1 96 ? 6.625 -8.594 -5.882 1.00 91.06 96 ALA A N 1
ATOM 798 C CA . ALA A 1 96 ? 7.257 -9.021 -4.636 1.00 91.06 96 ALA A CA 1
ATOM 799 C C . ALA A 1 96 ? 6.256 -9.556 -3.598 1.00 91.06 96 ALA A C 1
ATOM 801 O O . ALA A 1 96 ? 6.553 -10.530 -2.909 1.00 91.06 96 ALA A O 1
ATOM 802 N N . ILE A 1 97 ? 5.065 -8.957 -3.497 1.00 88.75 97 ILE A N 1
ATOM 803 C CA . ILE A 1 97 ? 4.016 -9.397 -2.558 1.00 88.75 97 ILE A CA 1
ATOM 804 C C . ILE A 1 97 ? 2.994 -10.358 -3.189 1.00 88.75 97 ILE A C 1
ATOM 806 O O . ILE A 1 97 ? 1.982 -10.689 -2.571 1.00 88.75 97 ILE A O 1
ATOM 810 N N . GLY A 1 98 ? 3.217 -10.797 -4.432 1.00 86.88 98 GLY A N 1
ATOM 811 C CA . GLY A 1 98 ? 2.347 -11.748 -5.128 1.00 86.88 98 GLY A CA 1
ATOM 812 C C . GLY A 1 98 ? 0.965 -11.202 -5.522 1.00 86.88 98 GLY A C 1
ATOM 813 O O . GLY A 1 98 ? 0.041 -11.978 -5.796 1.00 86.88 98 GLY A O 1
ATOM 814 N N . LEU A 1 99 ? 0.785 -9.879 -5.579 1.00 86.50 99 LEU A N 1
ATOM 815 C CA . LEU A 1 99 ? -0.471 -9.262 -6.000 1.00 86.50 99 LEU A CA 1
ATOM 816 C C . LEU A 1 99 ? -0.645 -9.355 -7.517 1.00 86.50 99 LEU A C 1
ATOM 818 O O . LEU A 1 99 ? -0.137 -8.539 -8.286 1.00 86.50 99 LEU A O 1
ATOM 822 N N . LYS A 1 100 ? -1.477 -10.305 -7.953 1.00 81.62 100 LYS A N 1
ATOM 823 C CA . LYS A 1 100 ? -1.816 -10.468 -9.372 1.00 81.62 100 LYS A CA 1
ATOM 824 C C . LYS A 1 100 ? -2.393 -9.176 -9.984 1.00 81.62 100 LYS A C 1
ATOM 826 O O . LYS A 1 100 ? -3.129 -8.440 -9.305 1.00 81.62 100 LYS A O 1
ATOM 831 N N . PRO A 1 101 ? -2.143 -8.918 -11.282 1.00 78.12 101 PRO A N 1
ATOM 832 C CA . PRO A 1 101 ? -2.740 -7.793 -11.991 1.00 78.12 101 PRO A CA 1
ATOM 833 C C . PRO A 1 101 ? -4.263 -7.767 -11.836 1.00 78.12 101 PRO A C 1
ATOM 835 O O . PRO A 1 101 ? -4.929 -8.801 -11.905 1.00 78.12 101 PRO A O 1
ATOM 838 N N . ARG A 1 102 ? -4.821 -6.569 -11.627 1.00 75.06 102 ARG A N 1
ATOM 839 C CA . ARG A 1 102 ? -6.269 -6.303 -11.479 1.00 75.06 102 ARG A CA 1
ATOM 840 C C . ARG A 1 102 ? -6.950 -6.973 -10.272 1.00 75.06 102 ARG A C 1
ATOM 842 O O . ARG A 1 102 ? -8.129 -6.715 -10.042 1.00 75.06 102 ARG A O 1
ATOM 849 N N . LYS A 1 103 ? -6.252 -7.795 -9.478 1.00 76.31 103 LYS A N 1
ATOM 850 C CA . LYS A 1 103 ? -6.799 -8.347 -8.232 1.00 76.31 103 LYS A CA 1
ATOM 851 C C . LYS A 1 103 ? -6.748 -7.295 -7.128 1.00 76.31 103 LYS A C 1
ATOM 853 O O . LYS A 1 103 ? -5.750 -6.594 -6.962 1.00 76.31 103 LYS A O 1
ATOM 858 N N . ARG A 1 104 ? -7.850 -7.192 -6.386 1.00 77.00 104 ARG A N 1
ATOM 859 C CA . ARG A 1 104 ? -8.029 -6.256 -5.267 1.00 77.00 104 ARG A CA 1
ATOM 860 C C . ARG A 1 104 ? -7.956 -6.936 -3.902 1.00 77.00 104 ARG A C 1
ATOM 862 O O . ARG A 1 104 ? -8.199 -6.272 -2.911 1.00 77.00 104 ARG A O 1
ATOM 869 N N . TYR A 1 105 ? -7.623 -8.222 -3.846 1.00 72.00 105 TYR A N 1
ATOM 870 C CA . TYR A 1 105 ? -7.576 -8.999 -2.609 1.00 72.00 105 TYR A CA 1
ATOM 871 C C . TYR A 1 105 ? -6.205 -9.644 -2.460 1.00 72.00 105 TYR A C 1
ATOM 873 O O . TYR A 1 105 ? -5.661 -10.138 -3.457 1.00 72.00 105 TYR A O 1
ATOM 881 N N . SER A 1 106 ? -5.665 -9.647 -1.240 1.00 64.81 106 SER A N 1
ATOM 882 C CA . SER A 1 106 ? -4.501 -10.477 -0.933 1.00 64.81 106 SER A CA 1
ATOM 883 C C . SER A 1 106 ? -4.862 -11.962 -1.098 1.00 64.81 106 SER A C 1
ATOM 885 O O . SER A 1 106 ? -6.038 -12.329 -0.968 1.00 64.81 106 SER A O 1
ATOM 887 N N . PRO A 1 107 ? -3.884 -12.834 -1.405 1.00 64.25 107 PRO A N 1
ATOM 888 C CA . PRO A 1 107 ? -4.117 -14.274 -1.494 1.00 64.25 107 PRO A CA 1
ATOM 889 C C . PRO A 1 107 ? -4.826 -14.854 -0.259 1.00 64.25 107 PRO A C 1
ATOM 891 O O . PRO A 1 107 ? -5.727 -15.673 -0.415 1.00 64.25 107 PRO A O 1
ATOM 894 N N . ASP A 1 108 ? -4.507 -14.358 0.938 1.00 60.38 108 ASP A N 1
ATOM 895 C CA . ASP A 1 108 ? -5.055 -14.853 2.210 1.00 60.38 108 ASP A CA 1
ATOM 896 C C . ASP A 1 108 ? -6.561 -14.587 2.365 1.00 60.38 108 ASP A C 1
ATOM 898 O O . ASP A 1 108 ? -7.298 -15.427 2.879 1.00 60.38 108 ASP A O 1
ATOM 902 N N . VAL A 1 109 ? -7.061 -13.457 1.848 1.00 55.47 109 VAL A N 1
ATOM 903 C C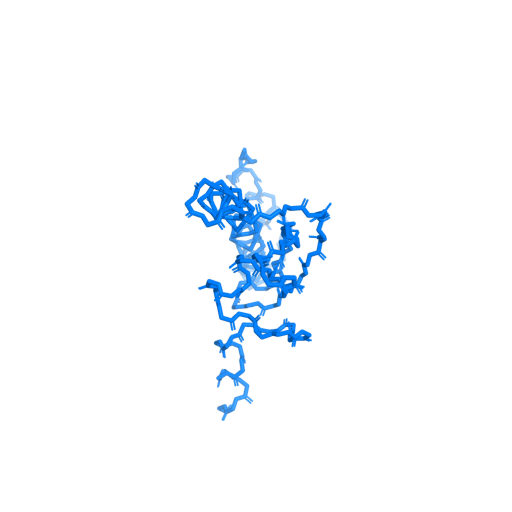A . VAL A 1 109 ? -8.502 -13.140 1.874 1.00 55.47 109 VAL A CA 1
ATOM 904 C C . VAL A 1 109 ? -9.295 -14.076 0.955 1.00 55.47 109 VAL A C 1
ATOM 906 O O . VAL A 1 109 ? -10.438 -14.412 1.252 1.00 55.47 109 VAL A O 1
ATOM 909 N N . MET A 1 110 ? -8.694 -14.563 -0.138 1.00 51.62 110 MET A N 1
ATOM 910 C CA . MET A 1 110 ? -9.349 -15.556 -1.001 1.00 51.62 110 MET A CA 1
ATOM 911 C C . MET A 1 110 ? -9.442 -16.947 -0.352 1.00 51.62 11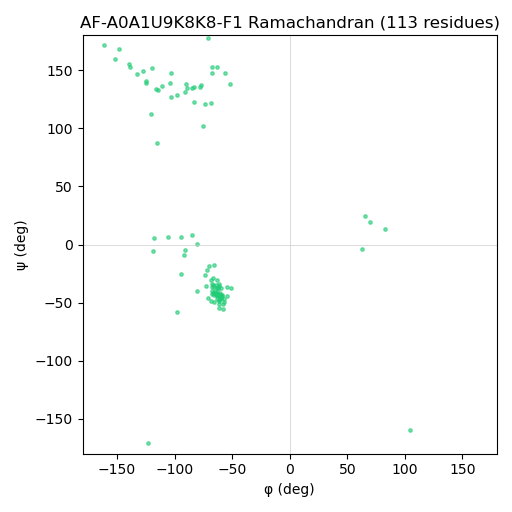0 MET A C 1
ATOM 913 O O . MET A 1 110 ? -10.291 -17.737 -0.764 1.00 51.62 110 MET A O 1
ATOM 917 N N . ILE A 1 111 ? -8.596 -17.249 0.640 1.00 47.78 111 ILE A N 1
ATOM 918 C CA . ILE A 1 111 ? -8.605 -18.527 1.369 1.00 47.78 111 ILE A CA 1
ATOM 919 C C . ILE A 1 111 ? -9.698 -18.520 2.449 1.00 47.78 111 ILE A C 1
ATOM 921 O O . ILE A 1 111 ? -10.426 -19.499 2.578 1.00 47.78 111 ILE A O 1
ATOM 925 N N . LEU A 1 112 ? -9.882 -17.397 3.152 1.00 40.75 112 LEU A N 1
ATOM 926 C CA . LEU A 1 112 ? -10.906 -17.238 4.199 1.00 40.75 112 LEU A CA 1
ATOM 927 C C . LEU A 1 112 ? -12.351 -17.186 3.671 1.00 40.75 112 LEU A C 1
ATOM 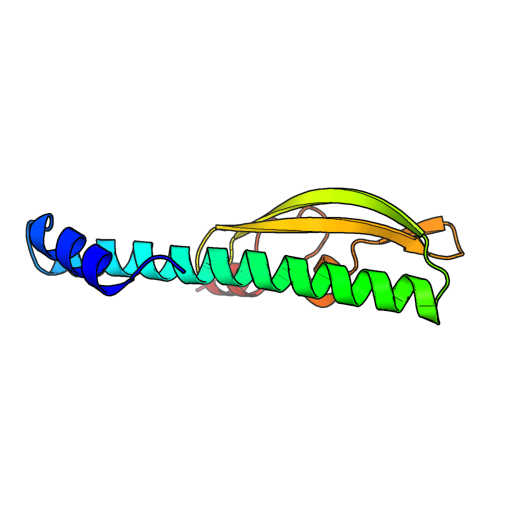929 O O . LEU A 1 112 ? -13.285 -17.413 4.426 1.00 40.75 112 LEU A O 1
ATOM 933 N N . GLY A 1 113 ? -12.561 -16.909 2.381 1.00 41.56 113 GLY A N 1
ATOM 934 C CA . GLY A 1 113 ? -13.894 -16.910 1.760 1.00 41.56 113 GLY A CA 1
ATOM 935 C C . GLY A 1 113 ? -14.391 -18.286 1.289 1.00 41.56 113 GLY A C 1
ATOM 936 O O . GLY A 1 113 ? -15.371 -18.343 0.548 1.00 41.56 113 GLY A O 1
ATOM 937 N N . ARG A 1 114 ? -13.686 -19.377 1.623 1.00 36.09 114 ARG A N 1
ATOM 938 C CA . ARG A 1 114 ? -14.007 -20.757 1.200 1.00 36.09 114 ARG A CA 1
ATOM 939 C C . ARG A 1 114 ? -14.336 -21.723 2.348 1.00 36.09 114 ARG A C 1
ATOM 941 O O . ARG A 1 114 ? -14.494 -22.911 2.074 1.00 36.09 114 ARG A O 1
ATOM 948 N N . SER A 1 115 ? -14.413 -21.244 3.587 1.00 37.44 115 SER A N 1
ATOM 949 C CA . SER A 1 115 ? -14.790 -22.035 4.770 1.00 37.44 115 SER A CA 1
ATOM 950 C C . SER A 1 115 ? -16.257 -21.860 5.122 1.00 37.44 115 SER A C 1
ATOM 952 O O . SER A 1 115 ? -16.659 -20.679 5.226 1.00 37.44 115 SER A O 1
#